Protein AF-T1BAY3-F1 (afdb_monomer_lite)

pLDDT: mean 95.41, std 2.81, range [84.25, 98.31]

Radius of gyration: 15.88 Å; chains: 1; bounding box: 34×28×41 Å

Structure (mmCIF, N/CA/C/O backbone):
data_AF-T1BAY3-F1
#
_entry.id   AF-T1BAY3-F1
#
loop_
_atom_site.group_PDB
_atom_site.id
_atom_site.type_symbol
_atom_site.label_atom_id
_atom_site.label_alt_id
_atom_site.label_comp_id
_atom_site.label_asym_id
_atom_site.label_entity_id
_atom_site.label_seq_id
_atom_site.pdbx_PDB_ins_code
_atom_site.Cartn_x
_atom_site.Cartn_y
_atom_site.Cartn_z
_atom_site.occupancy
_atom_site.B_iso_or_equiv
_atom_site.auth_seq_id
_atom_site.auth_comp_id
_atom_site.auth_asym_id
_atom_site.auth_atom_id
_atom_site.pdbx_PDB_model_num
ATOM 1 N N . MET A 1 1 ? 3.615 -4.205 5.638 1.00 88.75 1 MET A N 1
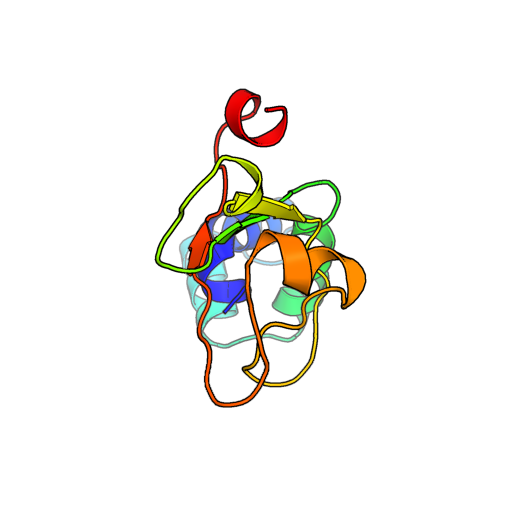ATOM 2 C CA . MET A 1 1 ? 3.823 -2.953 4.885 1.00 88.75 1 MET A CA 1
ATOM 3 C C . MET A 1 1 ? 2.542 -2.131 4.842 1.00 88.75 1 MET A C 1
ATOM 5 O O . MET A 1 1 ? 2.524 -1.051 5.412 1.00 88.75 1 MET A O 1
ATOM 9 N N . ALA A 1 2 ? 1.455 -2.660 4.276 1.00 91.44 2 ALA A N 1
ATOM 10 C CA . ALA A 1 2 ? 0.239 -1.882 4.055 1.00 91.44 2 ALA A CA 1
ATOM 11 C C . ALA A 1 2 ? -0.429 -1.341 5.342 1.00 91.44 2 ALA A C 1
ATOM 13 O O . ALA A 1 2 ? -0.778 -0.169 5.392 1.00 91.44 2 ALA A O 1
ATOM 14 N N . LEU A 1 3 ? -0.488 -2.125 6.428 1.00 92.81 3 LEU A N 1
ATOM 15 C CA . LEU A 1 3 ? -1.034 -1.645 7.710 1.00 92.81 3 LEU A CA 1
ATOM 16 C C . LEU A 1 3 ? -0.305 -0.409 8.273 1.00 92.81 3 LEU A C 1
ATOM 18 O O . LEU A 1 3 ? -0.936 0.422 8.915 1.00 92.81 3 LEU A O 1
ATOM 22 N N . GLU A 1 4 ? 1.004 -0.275 8.037 1.00 93.44 4 GLU A N 1
ATOM 23 C CA . GLU A 1 4 ? 1.751 0.910 8.480 1.00 93.44 4 GLU A CA 1
ATOM 24 C C . GLU A 1 4 ? 1.477 2.118 7.576 1.00 93.44 4 GLU A C 1
ATOM 26 O O . GLU A 1 4 ? 1.241 3.208 8.090 1.00 93.44 4 GLU A O 1
ATOM 31 N N . LEU A 1 5 ? 1.429 1.923 6.251 1.00 94.56 5 LEU A N 1
ATOM 32 C CA . LEU A 1 5 ? 1.108 2.992 5.293 1.00 94.56 5 LEU A CA 1
ATOM 33 C C . LEU A 1 5 ? -0.297 3.564 5.529 1.00 94.56 5 LEU A C 1
ATOM 35 O O . LEU A 1 5 ? -0.481 4.777 5.570 1.00 94.56 5 LEU A O 1
ATOM 39 N N . PHE A 1 6 ? -1.278 2.691 5.759 1.00 95.38 6 PHE A N 1
ATOM 40 C CA . PHE A 1 6 ? -2.683 3.066 5.924 1.00 95.38 6 PHE A CA 1
ATOM 41 C C . PHE A 1 6 ? -3.100 3.280 7.385 1.00 95.38 6 PHE A C 1
ATOM 43 O O . PHE A 1 6 ? -4.284 3.451 7.681 1.00 95.38 6 PHE A O 1
ATOM 50 N N . LYS A 1 7 ? -2.148 3.297 8.325 1.00 95.31 7 LYS A N 1
ATOM 51 C CA . LYS A 1 7 ? -2.420 3.337 9.769 1.00 95.31 7 LYS A CA 1
ATOM 52 C C . LYS A 1 7 ? -3.420 4.427 10.190 1.00 95.31 7 LYS A C 1
ATOM 54 O O . LYS A 1 7 ? -4.353 4.085 10.922 1.00 95.31 7 LYS A O 1
ATOM 59 N N . PRO A 1 8 ? -3.317 5.696 9.741 1.00 95.69 8 PRO A N 1
ATOM 60 C CA . PRO A 1 8 ? -4.287 6.729 10.115 1.00 95.69 8 PRO A CA 1
ATOM 61 C C . PRO A 1 8 ? -5.707 6.436 9.609 1.00 95.69 8 PRO A C 1
ATOM 63 O O . PRO A 1 8 ? -6.673 6.645 10.343 1.00 95.69 8 PRO A O 1
ATOM 66 N N . PHE A 1 9 ? -5.834 5.908 8.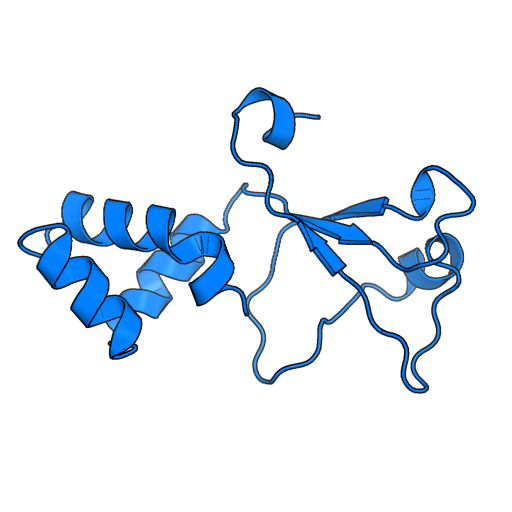389 1.00 95.44 9 PHE A N 1
ATOM 67 C CA . PHE A 1 9 ? -7.115 5.574 7.762 1.00 95.44 9 PHE A CA 1
ATOM 68 C C . PHE A 1 9 ? -7.806 4.415 8.482 1.00 95.44 9 PHE A C 1
ATOM 70 O O . PHE A 1 9 ? -8.982 4.511 8.833 1.00 95.44 9 PHE A O 1
ATOM 77 N N . VAL A 1 10 ? -7.049 3.361 8.796 1.00 96.31 10 VAL A N 1
ATOM 78 C CA . VAL A 1 10 ? -7.534 2.210 9.570 1.00 96.31 10 VAL A CA 1
ATOM 79 C C . VAL A 1 10 ? -7.959 2.639 10.972 1.00 96.31 10 VAL A C 1
ATOM 81 O O . VAL A 1 10 ? -9.027 2.260 11.442 1.00 96.31 10 VAL A O 1
ATOM 84 N N . MET A 1 11 ? -7.156 3.470 11.643 1.00 97.19 11 MET A N 1
ATOM 85 C CA . MET A 1 11 ? -7.492 3.986 12.971 1.00 97.19 11 MET A CA 1
ATOM 86 C C . MET A 1 11 ? -8.787 4.801 12.964 1.00 97.19 11 MET A C 1
ATOM 88 O O . MET A 1 11 ? -9.604 4.625 13.864 1.00 97.19 11 MET A O 1
ATOM 92 N N . LYS A 1 12 ? -8.979 5.663 11.959 1.00 96.12 12 LYS A N 1
ATOM 93 C CA . LYS A 1 12 ? -10.219 6.422 11.783 1.00 96.12 12 LYS A CA 1
ATOM 94 C C . LYS A 1 12 ? -11.411 5.485 11.576 1.00 96.12 12 LYS A C 1
ATOM 96 O O . LYS A 1 12 ? -12.369 5.561 12.337 1.00 96.12 12 LYS A O 1
ATOM 101 N N . ARG A 1 13 ? -11.313 4.535 10.640 1.00 95.88 13 ARG A N 1
ATOM 102 C CA . ARG A 1 13 ? -12.398 3.582 10.356 1.00 95.88 13 ARG A CA 1
ATOM 103 C C . ARG A 1 13 ? -12.757 2.683 11.536 1.00 95.88 13 ARG A C 1
ATOM 105 O O . ARG A 1 13 ? -13.929 2.384 11.714 1.00 95.88 13 ARG A O 1
ATOM 112 N N . LEU A 1 14 ? -11.791 2.295 12.369 1.00 96.81 14 LEU A N 1
ATOM 113 C CA . LEU A 1 14 ? -12.063 1.543 13.599 1.00 96.81 14 LEU A CA 1
ATOM 114 C C . LEU A 1 14 ? -12.908 2.339 14.603 1.00 96.81 14 LEU A C 1
ATOM 116 O O . LEU A 1 14 ? -13.712 1.741 15.313 1.00 96.81 14 LEU A O 1
ATOM 120 N N . VAL A 1 15 ? -12.711 3.658 14.692 1.00 97.25 15 VAL A N 1
ATOM 121 C CA . VAL A 1 15 ? -13.539 4.521 15.550 1.00 97.25 15 VAL A CA 1
ATOM 122 C C . VAL A 1 15 ? -14.906 4.756 14.911 1.00 97.25 15 VAL A C 1
ATOM 124 O O . VAL A 1 15 ? -15.911 4.592 15.591 1.00 97.25 15 VAL A O 1
ATOM 127 N N . ASP A 1 16 ? -14.949 5.066 13.612 1.00 96.19 16 ASP A N 1
ATOM 128 C CA . ASP A 1 16 ? -16.198 5.324 12.878 1.00 96.19 16 ASP A CA 1
ATOM 129 C C . ASP A 1 16 ? -17.135 4.100 12.877 1.00 96.19 16 ASP A C 1
ATOM 131 O O . ASP A 1 16 ? -18.351 4.250 12.904 1.00 96.19 16 ASP A O 1
ATOM 135 N N . ALA A 1 17 ? -16.574 2.886 12.871 1.00 95.38 17 ALA A N 1
ATOM 136 C CA . ALA A 1 17 ? -17.317 1.626 12.946 1.00 95.38 17 ALA A CA 1
ATOM 137 C C . ALA A 1 17 ? -17.606 1.155 14.387 1.00 95.38 17 ALA A C 1
ATOM 139 O O . ALA A 1 17 ? -17.999 0.007 14.580 1.00 95.38 17 ALA A O 1
ATOM 140 N N . GLU A 1 18 ? -17.335 1.983 15.402 1.00 96.12 18 GLU A N 1
ATOM 141 C CA . GLU A 1 18 ? -17.518 1.676 16.834 1.00 96.12 18 GLU A CA 1
ATOM 142 C C . GLU A 1 18 ? -16.739 0.439 17.344 1.00 96.12 18 GLU A C 1
ATOM 144 O O . GLU A 1 18 ? -16.929 -0.025 18.469 1.00 96.12 18 GLU A O 1
ATOM 149 N N . LEU A 1 19 ? -15.778 -0.066 16.562 1.00 95.62 19 LEU A N 1
ATOM 150 C CA . LEU A 1 19 ? -14.886 -1.169 16.942 1.00 95.62 19 LEU A CA 1
ATOM 151 C C . LEU A 1 19 ? -13.830 -0.727 17.969 1.00 95.62 19 LEU A C 1
ATOM 153 O O . LEU A 1 19 ? -13.273 -1.551 18.701 1.00 95.62 19 LEU A O 1
ATOM 157 N N . ALA A 1 20 ? -13.549 0.577 18.032 1.00 97.19 20 ALA A N 1
ATOM 158 C CA . ALA A 1 20 ? -12.669 1.204 19.003 1.00 97.19 20 ALA A CA 1
ATOM 159 C C . ALA A 1 20 ? -13.346 2.408 19.671 1.00 97.19 20 ALA A C 1
ATOM 161 O O . ALA A 1 20 ? -13.797 3.330 19.006 1.00 97.19 20 ALA A O 1
ATOM 162 N N . GLN A 1 21 ? -13.301 2.464 21.005 1.00 96.06 21 GLN A N 1
ATOM 163 C CA . GLN A 1 21 ? -13.912 3.550 21.791 1.00 96.06 21 GLN A CA 1
ATOM 164 C C . GLN A 1 21 ? -13.349 4.952 21.492 1.00 96.06 21 GLN A C 1
ATOM 166 O O . GLN A 1 21 ? -14.007 5.953 21.747 1.00 96.06 21 GLN A O 1
ATOM 171 N N . ASN A 1 22 ? -12.088 5.045 21.062 1.00 96.50 22 ASN A N 1
ATOM 172 C CA . ASN A 1 22 ? -11.415 6.301 20.731 1.00 96.50 22 ASN A CA 1
ATOM 173 C C . ASN A 1 22 ? -10.126 6.033 19.943 1.00 96.50 22 ASN A C 1
ATOM 175 O O . ASN A 1 22 ? -9.651 4.896 19.853 1.00 96.50 22 ASN A O 1
ATOM 179 N N . ILE A 1 23 ? -9.498 7.104 19.450 1.00 96.88 23 ILE A N 1
ATOM 180 C CA . ILE A 1 23 ? -8.293 7.023 18.615 1.00 96.88 23 ILE A CA 1
ATOM 181 C C . ILE A 1 23 ? -7.091 6.372 19.324 1.00 96.88 23 ILE A C 1
ATOM 183 O O . ILE A 1 23 ? -6.296 5.676 18.692 1.00 96.88 23 ILE A O 1
ATOM 187 N N . LYS A 1 24 ? -6.961 6.539 20.652 1.00 97.25 24 LYS A N 1
ATOM 188 C CA . LYS A 1 24 ? -5.888 5.905 21.441 1.00 97.25 24 LYS A CA 1
ATOM 189 C C . LYS A 1 24 ? -6.093 4.391 21.522 1.00 97.25 24 LYS A C 1
ATOM 191 O O . LYS A 1 24 ? -5.129 3.636 21.403 1.00 97.25 24 LYS A O 1
ATOM 196 N N . SER A 1 25 ? -7.339 3.952 21.699 1.00 97.12 25 SER A N 1
ATOM 197 C CA . SER A 1 25 ? -7.707 2.536 21.662 1.00 97.12 25 SER A CA 1
ATOM 198 C C . SER A 1 25 ? -7.481 1.947 20.268 1.00 97.12 25 SER A C 1
ATOM 200 O O . SER A 1 25 ? -6.818 0.918 20.152 1.00 97.12 25 SER A O 1
ATOM 202 N N . ALA A 1 26 ? -7.910 2.646 19.209 1.00 97.31 26 ALA A N 1
ATOM 203 C CA . ALA A 1 26 ? -7.704 2.227 17.821 1.00 97.31 26 ALA A CA 1
ATOM 204 C C . ALA A 1 26 ? -6.214 2.038 17.495 1.00 97.31 26 ALA A C 1
ATOM 206 O O . ALA A 1 26 ? -5.820 0.993 16.977 1.00 97.31 26 ALA A O 1
ATOM 207 N N . LYS A 1 27 ? -5.357 2.989 17.900 1.00 97.19 27 LYS A N 1
ATOM 208 C CA . LYS A 1 27 ? -3.896 2.866 17.771 1.00 97.19 27 LYS A CA 1
ATOM 209 C C . LYS A 1 27 ? -3.374 1.580 18.419 1.00 97.19 27 LYS A C 1
ATOM 211 O O . LYS A 1 27 ? -2.632 0.832 17.789 1.00 97.19 27 LYS A O 1
ATOM 216 N N . ARG A 1 28 ? -3.806 1.289 19.652 1.00 96.94 28 ARG A N 1
ATOM 217 C CA . ARG A 1 28 ? -3.415 0.071 20.380 1.00 96.94 28 ARG A CA 1
ATOM 218 C C . ARG A 1 28 ? -3.932 -1.203 19.700 1.00 96.94 28 ARG A C 1
ATOM 220 O O . ARG A 1 28 ? -3.241 -2.218 19.733 1.00 96.94 28 ARG A O 1
ATOM 227 N N . MET A 1 29 ? -5.129 -1.178 19.110 1.00 96.81 29 MET A N 1
ATOM 228 C CA . MET A 1 29 ? -5.675 -2.313 18.355 1.00 96.81 29 MET A CA 1
ATOM 229 C C . MET A 1 29 ? -4.841 -2.615 17.109 1.00 96.81 29 MET A C 1
ATOM 231 O O . MET A 1 29 ? -4.518 -3.780 16.879 1.00 96.81 29 MET A O 1
ATOM 235 N N . VAL A 1 30 ? -4.449 -1.575 16.365 1.00 96.50 30 VAL A N 1
ATOM 236 C CA . VAL A 1 30 ? -3.582 -1.682 15.182 1.00 96.50 30 VAL A CA 1
ATOM 237 C C . VAL A 1 30 ? -2.194 -2.204 15.559 1.00 96.50 30 VAL A C 1
ATOM 239 O O . VAL A 1 30 ? -1.720 -3.166 14.962 1.00 96.50 30 VAL A O 1
ATOM 242 N N . GLU A 1 31 ? -1.569 -1.650 16.601 1.00 95.12 31 GLU A N 1
ATOM 243 C CA . GLU A 1 31 ? -0.247 -2.092 17.081 1.00 95.12 31 GLU A CA 1
ATOM 244 C C . GLU A 1 31 ? -0.246 -3.551 17.554 1.00 95.12 31 GLU A C 1
ATOM 246 O O . GLU A 1 31 ? 0.719 -4.279 17.333 1.00 95.12 31 GLU A O 1
ATOM 251 N N . ARG A 1 32 ? -1.349 -4.003 18.164 1.00 96.00 32 ARG A N 1
ATOM 252 C CA . ARG A 1 32 ? -1.544 -5.402 18.576 1.00 96.00 32 ARG A CA 1
ATOM 253 C C . ARG A 1 32 ? -2.047 -6.311 17.455 1.00 96.00 32 ARG A C 1
ATOM 255 O O . ARG A 1 32 ? -2.254 -7.491 17.719 1.00 96.00 32 ARG A O 1
ATOM 262 N N . ARG A 1 33 ? -2.266 -5.780 16.245 1.00 93.44 33 ARG A N 1
ATOM 263 C CA . ARG A 1 33 ? -2.749 -6.516 15.063 1.00 93.44 33 ARG A CA 1
ATOM 264 C C . ARG A 1 33 ? -3.986 -7.369 15.357 1.00 93.44 33 ARG A C 1
ATOM 266 O O . ARG A 1 33 ? -4.031 -8.552 15.029 1.00 93.44 33 ARG A O 1
ATOM 273 N N . ARG A 1 34 ? -4.974 -6.782 16.042 1.00 95.12 34 ARG A N 1
ATOM 274 C CA . ARG A 1 34 ? -6.221 -7.495 16.354 1.00 95.12 34 ARG A CA 1
ATOM 275 C C . ARG A 1 34 ? -6.936 -7.943 15.068 1.00 95.12 34 ARG A C 1
ATOM 277 O O . ARG A 1 34 ? -6.867 -7.205 14.092 1.00 95.12 34 ARG A O 1
ATOM 284 N N . PRO A 1 35 ? -7.667 -9.074 15.068 1.00 93.94 35 PRO A N 1
ATOM 285 C CA . PRO A 1 35 ? -8.304 -9.606 13.860 1.00 93.94 35 PRO A CA 1
ATOM 286 C C . PRO A 1 35 ? -9.170 -8.593 13.099 1.00 93.94 35 PRO A C 1
ATOM 288 O O . PRO A 1 35 ? -9.040 -8.477 11.889 1.00 93.94 35 PRO A O 1
ATOM 291 N N . GLN A 1 36 ? -9.943 -7.770 13.818 1.00 92.25 36 GLN A N 1
ATOM 292 C CA . GLN A 1 36 ? -10.836 -6.759 13.230 1.00 92.25 36 GLN A CA 1
ATOM 293 C C . GLN A 1 36 ? -10.105 -5.700 12.387 1.00 92.25 36 GLN A C 1
ATOM 295 O O . GLN A 1 36 ? -10.716 -4.992 11.594 1.00 92.25 36 GLN A O 1
ATOM 300 N N . VAL A 1 37 ? -8.795 -5.538 12.593 1.00 95.00 37 VAL A N 1
ATOM 301 C CA . VAL A 1 37 ? -7.972 -4.587 11.841 1.00 95.00 37 VAL A CA 1
ATOM 302 C C . VAL A 1 37 ? -7.863 -5.007 10.377 1.00 95.00 37 VAL A C 1
ATOM 304 O O . VAL A 1 37 ? -7.793 -4.134 9.520 1.00 95.00 37 VAL A O 1
ATOM 307 N N . TRP A 1 38 ? -7.856 -6.311 10.088 1.00 92.88 38 TRP A N 1
ATOM 308 C CA . TRP A 1 38 ? -7.692 -6.832 8.730 1.00 92.88 38 TRP A CA 1
ATOM 309 C C . TRP A 1 38 ? -8.937 -6.591 7.878 1.00 92.88 38 TRP A C 1
ATOM 311 O O . TRP A 1 38 ? -8.803 -6.070 6.775 1.00 92.88 38 TRP A O 1
ATOM 321 N N . ASP A 1 39 ? -10.127 -6.829 8.436 1.00 91.25 39 ASP A N 1
ATOM 322 C CA . ASP A 1 39 ? -11.404 -6.551 7.761 1.00 91.25 39 ASP A CA 1
ATOM 323 C C . ASP A 1 39 ? -11.539 -5.056 7.423 1.00 91.25 39 ASP A C 1
ATOM 325 O O . ASP A 1 39 ? -11.951 -4.666 6.329 1.00 91.25 39 ASP A O 1
ATOM 329 N N . VAL A 1 40 ? -11.135 -4.188 8.359 1.00 93.62 40 VAL A N 1
ATOM 330 C CA . VAL A 1 40 ? -11.131 -2.734 8.142 1.00 93.62 40 VAL A CA 1
ATOM 331 C C . VAL A 1 40 ? -10.081 -2.324 7.111 1.00 93.62 40 VAL A C 1
ATOM 333 O O . VAL A 1 40 ? -10.344 -1.444 6.296 1.00 93.62 40 VAL A O 1
ATOM 336 N N . LEU A 1 41 ? -8.895 -2.935 7.142 1.00 92.44 41 LEU A N 1
ATOM 337 C CA . LEU A 1 41 ? -7.812 -2.640 6.207 1.00 92.44 41 LEU A CA 1
ATOM 338 C C . LEU A 1 41 ? -8.215 -2.967 4.764 1.00 92.44 41 LEU A C 1
ATOM 340 O O . LEU A 1 41 ? -7.978 -2.148 3.882 1.00 92.44 41 LEU A O 1
ATOM 344 N N . GLU A 1 42 ? -8.863 -4.109 4.531 1.00 89.12 42 GLU A N 1
ATOM 345 C CA . GLU A 1 42 ? -9.349 -4.497 3.202 1.00 89.12 42 GLU A CA 1
ATOM 346 C C . GLU A 1 42 ? -10.393 -3.506 2.665 1.00 89.12 42 GLU A C 1
ATOM 348 O O . GLU A 1 42 ? -10.345 -3.107 1.501 1.00 89.12 42 GLU A O 1
ATOM 353 N N . GLY A 1 43 ? -11.291 -3.023 3.529 1.00 87.94 43 GLY A N 1
ATOM 354 C CA . GLY A 1 43 ? -12.257 -1.986 3.164 1.00 87.94 43 GLY A CA 1
ATOM 355 C C . GLY A 1 43 ? -11.626 -0.630 2.821 1.00 87.94 43 GLY A C 1
ATOM 356 O O . GLY A 1 43 ? -12.216 0.128 2.058 1.00 87.94 43 GLY A O 1
ATOM 357 N N . VAL A 1 44 ? -10.446 -0.318 3.367 1.00 89.81 44 VAL A N 1
ATOM 358 C CA . VAL A 1 44 ? -9.719 0.938 3.103 1.00 89.81 44 VAL A CA 1
ATOM 359 C C . VAL A 1 44 ? -8.988 0.917 1.755 1.00 89.81 44 VAL A C 1
ATOM 361 O O . VAL A 1 44 ? -8.740 1.979 1.201 1.00 89.81 44 VAL A O 1
ATOM 364 N N . PHE A 1 45 ? -8.645 -0.256 1.217 1.00 86.81 45 PHE A N 1
ATOM 365 C CA . PHE A 1 45 ? -7.892 -0.356 -0.043 1.00 86.81 45 PHE A CA 1
ATOM 366 C C . PHE A 1 45 ? -8.733 -0.135 -1.292 1.00 86.81 45 PHE A C 1
ATOM 368 O O . PHE A 1 45 ? -8.186 0.252 -2.323 1.00 86.81 45 PHE A O 1
ATOM 375 N N . ARG A 1 46 ? -10.045 -0.374 -1.202 1.00 85.81 46 ARG A N 1
ATOM 376 C CA . ARG A 1 46 ? -10.952 -0.198 -2.336 1.00 85.81 46 ARG A CA 1
ATOM 377 C C . ARG A 1 46 ? -10.899 1.245 -2.815 1.00 85.81 46 ARG A C 1
ATOM 379 O O . ARG A 1 46 ? -11.113 2.156 -2.019 1.00 85.81 46 ARG A O 1
ATOM 386 N N . GLU A 1 47 ? -10.633 1.413 -4.107 1.00 84.25 47 GLU A N 1
ATOM 387 C CA . GLU A 1 47 ? -10.558 2.723 -4.771 1.00 84.25 47 GLU A CA 1
ATOM 388 C C . GLU A 1 47 ? -9.461 3.656 -4.214 1.00 84.25 47 GLU A C 1
ATOM 390 O O . GLU A 1 47 ? -9.482 4.855 -4.481 1.00 84.25 47 GLU A O 1
ATOM 395 N N . HIS A 1 48 ? -8.471 3.127 -3.476 1.00 93.75 48 HIS A N 1
ATOM 396 C CA . HIS A 1 48 ? -7.332 3.902 -2.968 1.00 93.75 48 HIS A CA 1
ATOM 397 C C . HIS A 1 48 ? -6.029 3.438 -3.640 1.00 93.75 48 HIS A C 1
ATOM 399 O O . HIS A 1 48 ? -5.344 2.549 -3.120 1.00 93.75 48 HIS A O 1
ATOM 405 N N . PRO A 1 49 ? -5.660 4.016 -4.800 1.00 96.12 49 PRO A N 1
ATOM 406 C CA . PRO A 1 49 ? -4.470 3.599 -5.528 1.00 96.12 49 PRO A CA 1
ATOM 407 C C . PRO A 1 49 ? -3.187 3.905 -4.746 1.00 96.12 49 PRO A C 1
ATOM 409 O O . PRO A 1 49 ? -3.119 4.835 -3.940 1.00 96.12 49 PRO A O 1
ATOM 412 N N . VAL A 1 50 ? -2.138 3.135 -5.026 1.00 97.25 50 VAL A N 1
ATOM 413 C CA . VAL A 1 50 ? -0.768 3.377 -4.557 1.00 97.25 50 VAL A CA 1
ATOM 414 C C . VAL A 1 50 ? 0.167 3.529 -5.749 1.00 97.25 50 VAL A C 1
ATOM 416 O O . VAL A 1 50 ? -0.007 2.860 -6.766 1.00 97.25 50 VAL A O 1
ATOM 419 N N . PHE A 1 51 ? 1.192 4.371 -5.625 1.00 97.94 51 PHE A N 1
ATOM 420 C CA . PHE A 1 51 ? 2.220 4.493 -6.657 1.00 97.94 51 PHE A CA 1
ATOM 421 C C . PHE A 1 51 ? 3.379 3.553 -6.372 1.00 97.94 51 PHE A C 1
ATOM 423 O O . PHE A 1 51 ? 3.951 3.574 -5.281 1.00 97.94 51 PHE A O 1
ATOM 430 N N . LEU A 1 52 ? 3.752 2.769 -7.376 1.00 98.25 52 LEU A N 1
ATOM 431 C CA . LEU A 1 52 ? 4.914 1.897 -7.354 1.00 98.25 52 LEU A CA 1
ATOM 432 C C . LEU A 1 52 ? 6.019 2.516 -8.214 1.00 98.25 52 LEU A C 1
ATOM 434 O O . LEU A 1 52 ? 5.762 2.938 -9.342 1.00 98.25 52 LEU A O 1
ATOM 438 N N . ASN A 1 53 ? 7.238 2.568 -7.684 1.00 98.31 53 ASN A N 1
ATOM 439 C CA . ASN A 1 53 ? 8.400 3.153 -8.352 1.00 98.31 53 ASN A CA 1
ATOM 440 C C . ASN A 1 53 ? 9.621 2.239 -8.221 1.00 98.31 53 ASN A C 1
ATOM 442 O O . ASN A 1 53 ? 9.902 1.735 -7.132 1.00 98.31 53 ASN A O 1
ATOM 446 N N . ARG A 1 54 ? 10.391 2.092 -9.301 1.00 97.88 54 ARG A N 1
ATOM 447 C CA . ARG A 1 54 ? 11.709 1.447 -9.291 1.00 97.88 54 ARG A CA 1
ATOM 448 C C . ARG A 1 54 ? 12.785 2.456 -9.680 1.00 97.88 54 ARG A C 1
ATOM 450 O O . ARG A 1 54 ? 12.662 3.140 -10.693 1.00 97.88 54 ARG A O 1
ATOM 457 N N . ALA A 1 55 ? 13.856 2.526 -8.893 1.00 95.44 55 ALA A N 1
ATOM 458 C CA . ALA A 1 55 ? 15.010 3.359 -9.214 1.00 95.44 55 ALA A CA 1
ATOM 459 C C . ALA A 1 55 ? 15.984 2.617 -10.156 1.00 95.44 55 ALA A C 1
ATOM 461 O O . ALA A 1 55 ? 16.189 1.420 -9.968 1.00 95.44 55 ALA A O 1
ATOM 462 N N . PRO A 1 56 ? 16.640 3.309 -11.108 1.00 96.62 56 PRO A N 1
ATOM 463 C CA . PRO A 1 56 ? 16.452 4.714 -11.476 1.00 96.62 56 PRO A CA 1
ATOM 464 C C . PRO A 1 56 ? 15.216 4.935 -12.370 1.00 96.62 56 PRO A C 1
ATOM 466 O O . PRO A 1 56 ? 14.933 4.150 -13.272 1.00 96.62 56 PRO A O 1
ATOM 469 N N . THR A 1 57 ? 14.513 6.054 -12.176 1.00 97.06 57 THR A N 1
ATOM 470 C CA . THR A 1 57 ? 13.347 6.420 -12.996 1.00 97.06 57 THR A CA 1
ATOM 471 C C . THR A 1 57 ? 13.799 7.130 -14.278 1.00 97.06 57 THR A C 1
ATOM 473 O O . THR A 1 57 ? 14.134 8.312 -14.255 1.00 97.06 57 THR A O 1
ATOM 476 N N . LEU A 1 58 ? 13.818 6.415 -15.407 1.00 96.56 58 LEU A N 1
ATOM 477 C CA . LEU A 1 58 ? 14.299 6.946 -16.697 1.00 96.56 58 LEU A CA 1
ATOM 478 C C . LEU A 1 58 ? 13.228 7.697 -17.501 1.00 96.56 58 LEU A C 1
ATOM 480 O O . LEU A 1 58 ? 13.541 8.539 -18.339 1.00 96.56 58 LEU A O 1
ATOM 484 N N . HIS A 1 59 ? 11.959 7.374 -17.273 1.00 97.56 59 HIS A N 1
ATOM 485 C CA . HIS A 1 59 ? 10.820 7.948 -17.981 1.00 97.56 59 HIS A CA 1
ATOM 486 C C . HIS A 1 59 ? 9.550 7.830 -17.138 1.00 97.56 59 HIS A C 1
ATOM 488 O O . HIS A 1 59 ? 9.507 7.066 -16.173 1.00 97.56 59 HIS A O 1
ATOM 494 N N . ARG A 1 60 ? 8.473 8.510 -17.552 1.00 97.00 60 ARG A N 1
ATOM 495 C CA . ARG A 1 60 ? 7.206 8.572 -16.798 1.00 97.00 60 ARG A CA 1
ATOM 496 C C . ARG A 1 60 ? 6.627 7.210 -16.400 1.00 97.00 60 ARG A C 1
ATOM 498 O O . ARG A 1 60 ? 6.099 7.087 -15.311 1.00 97.00 60 ARG A O 1
ATOM 505 N N . LEU A 1 61 ? 6.782 6.176 -17.235 1.00 97.62 61 LEU A N 1
ATOM 506 C CA . LEU A 1 61 ? 6.262 4.831 -16.938 1.00 97.62 61 LEU A CA 1
ATOM 507 C C . LEU A 1 61 ? 7.046 4.083 -15.841 1.00 97.62 61 LEU A C 1
ATOM 509 O O . LEU A 1 61 ? 6.669 2.967 -15.500 1.00 97.62 61 LEU A O 1
ATOM 513 N N . GLY A 1 62 ? 8.123 4.671 -15.307 1.00 96.88 62 GLY A N 1
ATOM 514 C CA . GLY A 1 62 ? 8.854 4.138 -14.156 1.00 96.88 62 GLY A CA 1
ATOM 515 C C . GLY A 1 62 ? 8.165 4.417 -12.815 1.00 96.88 62 GLY A C 1
ATOM 516 O O . GLY A 1 62 ? 8.639 3.937 -11.791 1.00 96.88 62 GLY A O 1
ATOM 517 N N . ILE A 1 63 ? 7.053 5.164 -12.826 1.00 98.19 63 ILE A N 1
ATOM 518 C CA . ILE A 1 63 ? 6.114 5.309 -11.713 1.00 98.19 63 ILE A CA 1
ATOM 519 C C . ILE A 1 63 ? 4.719 5.016 -12.263 1.00 98.19 63 ILE A C 1
ATOM 521 O O . ILE A 1 63 ? 4.308 5.624 -13.250 1.00 98.19 63 ILE A O 1
ATOM 525 N N . GLN A 1 64 ? 3.996 4.077 -11.658 1.00 98.25 64 GLN A N 1
ATOM 526 C CA . GLN A 1 64 ? 2.623 3.755 -12.064 1.00 98.25 64 GLN A CA 1
ATOM 527 C C . GLN A 1 64 ? 1.736 3.534 -10.842 1.00 98.25 64 GLN A C 1
ATOM 529 O O . GLN A 1 64 ? 2.211 3.092 -9.793 1.00 98.25 64 GLN A O 1
ATOM 534 N N . ALA A 1 65 ? 0.453 3.852 -10.994 1.00 97.81 65 ALA A N 1
ATOM 535 C CA . ALA A 1 65 ? -0.570 3.628 -9.985 1.00 97.81 65 ALA A CA 1
ATOM 536 C C . ALA A 1 65 ? -1.151 2.215 -10.097 1.00 97.81 65 ALA A C 1
ATOM 538 O O . ALA A 1 65 ? -1.408 1.734 -11.201 1.00 97.81 65 ALA A O 1
ATOM 539 N N . PHE A 1 66 ? -1.390 1.573 -8.957 1.00 96.81 66 PHE A N 1
ATOM 540 C CA . PHE A 1 66 ? -2.050 0.273 -8.868 1.00 96.81 66 PHE A CA 1
ATOM 541 C C . PHE A 1 66 ? -3.044 0.264 -7.713 1.00 96.81 66 PHE A C 1
ATOM 543 O O . PHE A 1 66 ? -2.808 0.891 -6.680 1.00 96.81 66 PHE A O 1
ATOM 550 N N . GLU A 1 67 ? -4.124 -0.500 -7.856 1.00 94.38 67 GLU A N 1
ATOM 551 C CA . GLU A 1 67 ? -4.978 -0.846 -6.722 1.00 94.38 67 GLU A CA 1
ATOM 552 C C . GLU A 1 67 ? -4.279 -1.934 -5.882 1.00 94.38 67 GLU A C 1
ATOM 554 O O . GLU A 1 67 ? -3.891 -2.976 -6.425 1.00 94.38 67 GLU A O 1
ATOM 559 N N . PRO A 1 68 ? -4.042 -1.708 -4.577 1.00 94.75 68 PRO A N 1
ATOM 560 C CA . PRO A 1 68 ? -3.309 -2.657 -3.752 1.00 94.75 68 PRO A CA 1
ATOM 561 C C . PRO A 1 68 ? -4.159 -3.888 -3.414 1.00 94.75 68 PRO A C 1
ATOM 563 O O . PRO A 1 68 ? -5.255 -3.779 -2.870 1.00 94.75 68 PRO A O 1
ATOM 566 N N . VAL A 1 69 ? -3.598 -5.078 -3.637 1.00 92.56 69 VAL A N 1
ATOM 567 C CA . VAL A 1 69 ? -4.183 -6.356 -3.201 1.00 92.56 69 VAL A CA 1
ATOM 568 C C . VAL A 1 69 ? -3.427 -6.864 -1.975 1.00 92.56 69 VAL A C 1
ATOM 570 O O . VAL A 1 69 ? -2.194 -6.905 -1.967 1.00 92.56 69 VAL A O 1
ATOM 573 N N . LEU A 1 70 ? -4.154 -7.249 -0.920 1.00 91.56 70 LEU A N 1
ATOM 574 C CA . LEU A 1 70 ? -3.549 -7.893 0.245 1.00 91.56 70 LEU A CA 1
ATOM 575 C C . LEU A 1 70 ? -2.990 -9.258 -0.154 1.00 91.56 70 LEU A C 1
ATOM 577 O O . LEU A 1 70 ? -3.713 -10.126 -0.635 1.00 91.56 70 LEU A O 1
ATOM 581 N N . VAL A 1 71 ? -1.696 -9.444 0.082 1.00 92.50 71 VAL A N 1
ATOM 582 C CA . VAL A 1 71 ? -0.995 -10.708 -0.141 1.00 92.50 71 VAL A CA 1
ATOM 583 C C . VAL A 1 71 ? -0.234 -11.104 1.113 1.00 92.50 71 VAL A C 1
ATOM 585 O O . VAL A 1 71 ? 0.208 -10.253 1.892 1.00 92.50 71 VAL A O 1
ATOM 588 N N . GLU A 1 72 ? -0.064 -12.408 1.292 1.00 90.75 72 GLU A N 1
ATOM 589 C CA . GLU A 1 72 ? 0.782 -12.951 2.346 1.00 90.75 72 GLU A CA 1
ATOM 590 C C . GLU A 1 72 ? 2.271 -12.724 2.047 1.00 90.75 72 GLU A C 1
ATOM 592 O O . GLU A 1 72 ? 2.709 -12.639 0.897 1.00 90.75 72 GLU A O 1
ATOM 597 N N . GLY A 1 73 ? 3.077 -12.660 3.107 1.00 94.44 73 GLY A N 1
ATOM 598 C CA . GLY A 1 73 ? 4.525 -12.482 3.010 1.00 94.44 73 GLY A CA 1
ATOM 599 C C . GLY A 1 73 ? 4.993 -11.024 3.067 1.00 94.44 73 GLY A C 1
ATOM 600 O O . GLY A 1 73 ? 4.349 -10.149 3.648 1.00 94.44 73 GLY A O 1
ATOM 601 N N . LYS A 1 74 ? 6.210 -10.780 2.564 1.00 94.31 74 LYS A N 1
ATOM 602 C CA . LYS A 1 74 ? 6.909 -9.482 2.682 1.00 94.31 74 LYS A CA 1
ATOM 603 C C . LYS A 1 74 ? 7.340 -8.877 1.342 1.00 94.31 74 LYS A C 1
ATOM 605 O O . LYS A 1 74 ? 7.889 -7.780 1.349 1.00 94.31 74 LYS A O 1
ATOM 610 N N . ALA A 1 75 ? 7.121 -9.581 0.234 1.00 96.44 75 ALA A N 1
ATOM 611 C CA . ALA A 1 75 ? 7.489 -9.128 -1.102 1.00 96.44 75 ALA A CA 1
ATOM 612 C C . ALA A 1 75 ? 6.313 -8.412 -1.776 1.00 96.44 75 ALA A C 1
ATOM 614 O O . ALA A 1 75 ? 5.158 -8.783 -1.573 1.00 96.44 75 ALA A O 1
ATOM 615 N N . ILE A 1 76 ? 6.619 -7.399 -2.585 1.00 97.06 76 ILE A N 1
ATOM 616 C CA . ILE A 1 76 ? 5.639 -6.769 -3.471 1.00 97.06 76 ILE A CA 1
ATOM 617 C C . ILE A 1 76 ? 5.450 -7.690 -4.674 1.00 97.06 76 ILE A C 1
ATOM 619 O O . ILE A 1 76 ? 6.426 -8.133 -5.274 1.00 97.06 76 ILE A O 1
ATOM 623 N N . GLN A 1 77 ? 4.198 -7.973 -5.021 1.00 97.12 77 GLN A N 1
ATOM 624 C CA . GLN A 1 77 ? 3.861 -8.641 -6.273 1.00 97.12 77 GLN A CA 1
ATOM 625 C C . GLN A 1 77 ? 3.540 -7.573 -7.317 1.00 97.12 77 GLN A C 1
ATOM 627 O O . GLN A 1 77 ? 2.756 -6.663 -7.054 1.00 97.12 77 GLN A O 1
ATOM 632 N N . VAL A 1 78 ? 4.158 -7.677 -8.490 1.00 97.06 78 VAL A N 1
ATOM 633 C CA . VAL A 1 78 ? 3.968 -6.744 -9.603 1.00 97.06 78 VAL A CA 1
ATOM 634 C C . VAL A 1 78 ? 3.507 -7.517 -10.834 1.00 97.06 78 VAL A C 1
ATOM 636 O O . VAL A 1 78 ? 3.892 -8.668 -11.042 1.00 97.06 78 VAL A O 1
ATOM 639 N N . HIS A 1 79 ? 2.657 -6.899 -11.650 1.00 97.94 79 HIS A N 1
ATOM 640 C CA . HIS A 1 79 ? 2.137 -7.549 -12.845 1.00 97.94 79 HIS A CA 1
ATOM 641 C C . HIS A 1 79 ? 3.263 -7.779 -13.883 1.00 97.94 79 HIS A C 1
ATOM 643 O O . HIS A 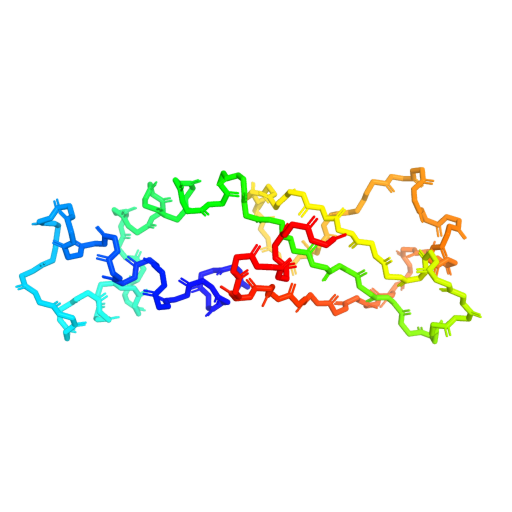1 79 ? 3.997 -6.841 -14.199 1.00 97.94 79 HIS A O 1
ATOM 649 N N . PRO A 1 80 ? 3.396 -8.971 -14.497 1.00 97.62 80 PRO A N 1
ATOM 650 C CA . PRO A 1 80 ? 4.502 -9.252 -15.421 1.00 97.62 80 PRO A CA 1
ATOM 651 C C . PRO A 1 80 ? 4.592 -8.281 -16.609 1.00 97.62 80 PRO A C 1
ATOM 653 O O . PRO A 1 80 ? 5.681 -7.875 -17.001 1.00 97.62 80 PRO A O 1
ATOM 656 N N . LEU A 1 81 ? 3.449 -7.835 -17.147 1.00 98.12 81 LEU A N 1
ATOM 657 C CA . LEU A 1 81 ? 3.420 -6.930 -18.309 1.00 98.12 81 LEU 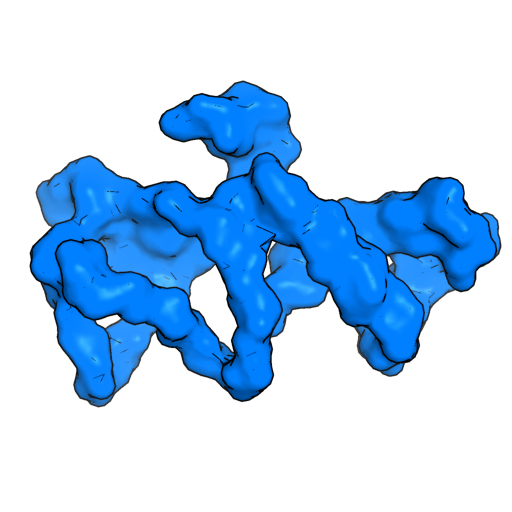A CA 1
ATOM 658 C C . LEU A 1 81 ? 3.943 -5.512 -18.036 1.00 98.12 81 LEU A C 1
ATOM 660 O O . LEU A 1 81 ? 4.253 -4.802 -18.988 1.00 98.12 81 LEU A O 1
ATOM 664 N N . VAL A 1 82 ? 4.062 -5.085 -16.774 1.00 97.81 82 VAL A N 1
ATOM 665 C CA . VAL A 1 82 ? 4.623 -3.759 -16.457 1.00 97.81 82 VAL A CA 1
ATOM 666 C C . VAL A 1 82 ? 6.129 -3.807 -16.183 1.00 97.81 82 VAL A C 1
ATOM 668 O O . VAL A 1 82 ? 6.757 -2.756 -16.080 1.00 97.81 82 VAL A O 1
ATOM 671 N N . CYS A 1 83 ? 6.743 -4.997 -16.133 1.00 97.69 83 CYS A N 1
ATOM 672 C CA . CYS A 1 83 ? 8.172 -5.153 -15.834 1.00 97.69 83 CYS A CA 1
ATOM 673 C C . CYS A 1 83 ? 9.056 -4.431 -16.856 1.00 97.69 83 CYS A C 1
ATOM 675 O O . CYS A 1 83 ? 10.003 -3.751 -16.471 1.00 97.69 83 CYS A O 1
ATOM 677 N N . THR A 1 84 ? 8.702 -4.479 -18.147 1.00 97.69 84 THR A N 1
ATOM 678 C CA . THR A 1 84 ? 9.425 -3.754 -19.206 1.00 97.69 84 THR A CA 1
ATOM 679 C C . THR A 1 84 ? 9.425 -2.245 -18.972 1.00 97.69 84 THR A C 1
ATOM 681 O O . THR A 1 84 ? 10.444 -1.597 -19.179 1.00 97.69 84 THR A O 1
ATOM 684 N N . ALA A 1 85 ? 8.312 -1.680 -18.496 1.00 97.50 85 ALA A N 1
ATOM 685 C CA . ALA A 1 85 ? 8.222 -0.254 -18.204 1.00 97.50 85 ALA A CA 1
ATOM 686 C C . ALA A 1 85 ? 9.065 0.144 -16.981 1.00 97.50 85 ALA A C 1
ATOM 688 O O . ALA A 1 85 ? 9.694 1.195 -16.976 1.00 97.50 85 ALA A O 1
ATOM 689 N N . PHE A 1 86 ? 9.135 -0.700 -15.954 1.00 98.12 86 PHE A N 1
ATOM 690 C CA . PHE A 1 86 ? 10.025 -0.461 -14.812 1.00 98.12 86 PHE A CA 1
ATOM 691 C C . PHE A 1 86 ? 11.488 -0.840 -15.085 1.00 98.12 86 PHE A C 1
ATOM 693 O O . PHE A 1 86 ? 12.360 -0.550 -14.262 1.00 98.12 86 PHE A O 1
ATOM 700 N N . ASN A 1 87 ? 11.758 -1.495 -16.220 1.00 96.88 87 ASN A N 1
ATOM 701 C CA . ASN A 1 87 ? 13.013 -2.183 -16.508 1.00 96.88 87 ASN A CA 1
ATOM 702 C C . ASN A 1 87 ? 13.422 -3.140 -15.366 1.00 96.88 87 ASN A C 1
ATOM 704 O O . ASN A 1 87 ? 14.591 -3.176 -14.988 1.00 96.88 87 ASN A O 1
ATOM 708 N N . ALA A 1 88 ? 12.436 -3.809 -14.759 1.00 97.25 88 ALA A N 1
ATOM 709 C CA . ALA A 1 88 ? 12.594 -4.637 -13.566 1.00 97.25 88 ALA A CA 1
ATOM 710 C C . ALA A 1 88 ? 12.779 -6.114 -13.922 1.00 97.25 88 ALA A C 1
ATOM 712 O O . ALA A 1 88 ? 12.080 -6.636 -14.798 1.00 97.25 88 ALA A O 1
ATOM 713 N N . ASP A 1 89 ? 13.658 -6.781 -13.187 1.00 95.56 89 ASP A N 1
ATOM 714 C CA . ASP A 1 89 ? 13.755 -8.235 -13.109 1.00 95.56 89 ASP A CA 1
ATOM 715 C C . ASP A 1 89 ? 13.478 -8.701 -11.665 1.00 95.56 89 ASP A C 1
ATOM 717 O O . ASP A 1 89 ? 12.941 -7.959 -10.840 1.00 95.56 89 ASP A O 1
ATOM 721 N N . PHE A 1 90 ? 13.714 -9.983 -11.380 1.00 97.44 90 PHE A N 1
ATOM 722 C CA . PHE A 1 90 ? 13.333 -10.614 -10.110 1.00 97.44 90 PHE A CA 1
ATOM 723 C C . PHE A 1 90 ? 14.510 -11.321 -9.432 1.00 97.44 90 PHE A C 1
ATOM 725 O O . PHE A 1 90 ? 14.334 -12.364 -8.803 1.00 97.44 90 PHE A O 1
ATOM 732 N N . ASP A 1 91 ? 15.714 -10.771 -9.567 1.00 97.38 91 ASP A N 1
ATOM 733 C CA . ASP A 1 91 ? 16.939 -11.324 -8.978 1.00 97.38 91 ASP A CA 1
ATOM 734 C C . ASP A 1 91 ? 17.365 -10.630 -7.663 1.00 97.38 91 ASP A C 1
ATOM 736 O O . ASP A 1 91 ? 18.341 -11.034 -7.029 1.00 97.38 91 ASP A O 1
ATOM 740 N N . GLY A 1 92 ? 16.597 -9.633 -7.208 1.00 96.88 92 GLY A N 1
ATOM 741 C CA . GLY A 1 92 ? 16.887 -8.860 -5.994 1.00 96.88 92 GLY A CA 1
ATOM 742 C C . GLY A 1 92 ? 16.368 -7.421 -6.004 1.00 96.88 92 GLY A C 1
ATOM 743 O O . GLY A 1 92 ? 16.503 -6.723 -4.995 1.00 96.88 92 GLY A O 1
ATOM 744 N N . ASP A 1 93 ? 15.770 -6.990 -7.114 1.00 97.56 93 ASP A N 1
ATOM 745 C CA . ASP A 1 93 ? 15.190 -5.664 -7.290 1.00 97.56 93 ASP A CA 1
ATOM 746 C C . ASP A 1 93 ? 14.217 -5.247 -6.172 1.00 97.56 93 ASP A C 1
ATOM 748 O O . ASP A 1 93 ? 13.422 -6.028 -5.640 1.00 97.56 93 ASP A O 1
ATOM 752 N N . GLN A 1 94 ? 14.263 -3.956 -5.838 1.00 97.88 94 GLN A N 1
ATOM 753 C CA . GLN A 1 94 ? 13.402 -3.326 -4.840 1.00 97.88 94 GLN A CA 1
ATOM 754 C C . GLN A 1 94 ? 12.589 -2.195 -5.466 1.00 97.88 94 GLN A C 1
ATOM 756 O O . GLN A 1 94 ? 13.058 -1.475 -6.348 1.00 97.88 94 GLN A O 1
ATOM 761 N N . MET A 1 95 ? 11.370 -2.006 -4.963 1.00 98.19 95 MET A N 1
ATOM 762 C CA . MET A 1 95 ? 10.475 -0.937 -5.398 1.00 98.19 95 MET A CA 1
ATOM 763 C C . MET A 1 95 ? 9.955 -0.154 -4.193 1.00 98.19 95 MET A C 1
ATOM 765 O O . MET A 1 95 ? 9.685 -0.721 -3.133 1.00 98.19 95 MET A O 1
ATOM 769 N N . ALA A 1 96 ? 9.807 1.156 -4.363 1.00 97.75 96 ALA A N 1
ATOM 770 C CA . ALA A 1 96 ? 9.186 2.037 -3.386 1.00 97.75 96 ALA A CA 1
ATOM 771 C C . ALA A 1 96 ? 7.674 2.116 -3.627 1.00 97.75 9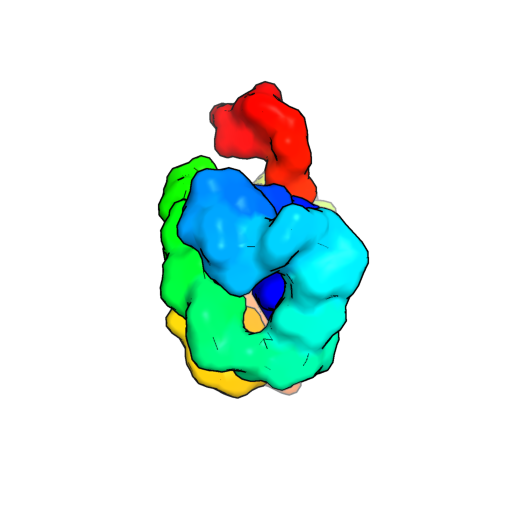6 ALA A C 1
ATOM 773 O O . ALA A 1 96 ? 7.221 2.115 -4.772 1.00 97.75 96 ALA A O 1
ATOM 774 N N . VAL A 1 97 ? 6.909 2.217 -2.538 1.00 97.81 97 VAL A N 1
ATOM 775 C CA . VAL A 1 97 ? 5.455 2.410 -2.568 1.00 97.81 97 VAL A CA 1
ATOM 776 C C . VAL A 1 97 ? 5.121 3.753 -1.934 1.00 97.81 97 VAL A C 1
ATOM 778 O O . VAL A 1 97 ? 5.535 4.024 -0.805 1.00 97.81 97 VAL A O 1
ATOM 781 N N . HIS A 1 98 ? 4.349 4.573 -2.639 1.00 97.25 98 HIS A N 1
ATOM 782 C CA . HIS A 1 98 ? 3.866 5.864 -2.161 1.00 97.25 98 HIS A CA 1
ATOM 783 C C . HIS A 1 98 ? 2.338 5.852 -2.066 1.00 97.25 98 HIS A C 1
ATOM 785 O O . HIS A 1 98 ? 1.660 5.341 -2.955 1.00 97.25 98 HIS A O 1
ATOM 791 N N . LEU A 1 99 ? 1.802 6.418 -0.981 1.00 96.94 99 LEU A N 1
ATOM 792 C CA . LEU A 1 99 ? 0.364 6.523 -0.742 1.00 96.94 99 LEU A CA 1
ATOM 793 C C . LEU A 1 99 ? -0.105 7.966 -1.004 1.00 96.94 99 LEU A C 1
ATOM 795 O O . LEU A 1 99 ? 0.235 8.843 -0.202 1.00 96.94 99 LEU A O 1
ATOM 799 N N . PRO A 1 100 ? -0.865 8.241 -2.080 1.00 96.75 100 PRO A N 1
ATOM 800 C CA . PRO A 1 100 ? -1.503 9.540 -2.272 1.00 96.75 100 PRO A CA 1
ATOM 801 C C . PRO A 1 100 ? -2.541 9.797 -1.170 1.00 96.75 100 PRO A C 1
ATOM 803 O O . PRO A 1 100 ? -3.303 8.906 -0.791 1.00 96.75 100 PRO A O 1
ATOM 806 N N . LEU A 1 101 ? -2.555 11.017 -0.620 1.00 95.12 101 LEU A N 1
ATOM 807 C CA . LEU A 1 101 ? -3.394 11.364 0.535 1.00 95.12 101 LEU A CA 1
ATOM 808 C C . LEU A 1 101 ? -4.598 12.236 0.173 1.00 95.12 101 LEU A C 1
ATOM 810 O O . LEU A 1 101 ? -5.684 11.987 0.692 1.00 95.12 101 LEU A O 1
ATOM 814 N N . SER A 1 102 ? -4.422 13.256 -0.672 1.00 95.81 102 SER A N 1
ATOM 815 C CA . SER A 1 102 ? -5.526 14.140 -1.058 1.00 95.81 102 SER A CA 1
ATOM 816 C C . SER A 1 102 ? -6.422 13.495 -2.115 1.00 95.81 102 SER A C 1
ATOM 818 O O . SER A 1 102 ? -6.031 12.528 -2.767 1.00 95.81 102 SER A O 1
ATOM 820 N N . THR A 1 103 ? -7.628 14.035 -2.275 1.00 93.88 103 THR A N 1
ATOM 821 C CA . THR A 1 103 ? -8.583 13.610 -3.306 1.0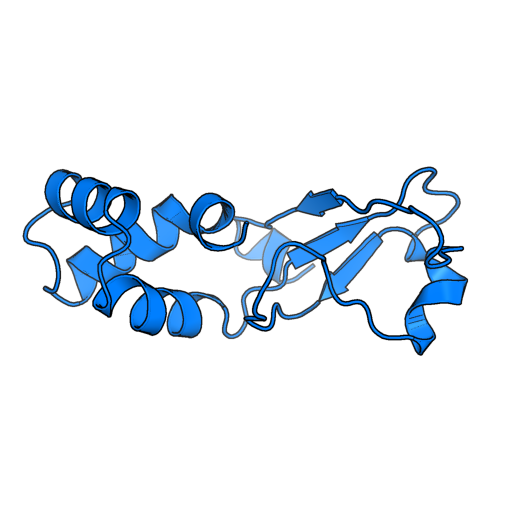0 93.88 103 THR A CA 1
ATOM 822 C C . THR A 1 103 ? -8.041 13.834 -4.710 1.00 93.88 103 THR A C 1
ATOM 824 O O . THR A 1 103 ? -8.243 13.002 -5.584 1.00 93.88 103 THR A O 1
ATOM 827 N N . GLU A 1 104 ? -7.309 14.927 -4.913 1.00 96.62 104 GLU A N 1
ATOM 828 C CA . GLU A 1 104 ? -6.696 15.276 -6.193 1.00 96.62 104 GLU A CA 1
ATOM 829 C C . GLU A 1 104 ? -5.579 14.284 -6.526 1.00 96.62 104 GLU A C 1
ATOM 831 O O . GLU A 1 104 ? -5.597 13.693 -7.596 1.00 96.62 104 GLU A O 1
ATOM 836 N N . ALA A 1 105 ? -4.682 14.001 -5.575 1.00 96.06 105 ALA A N 1
ATOM 837 C CA . ALA A 1 105 ? -3.570 13.070 -5.776 1.00 96.06 105 ALA A CA 1
ATOM 838 C C . ALA A 1 105 ? -4.012 11.610 -5.980 1.00 96.06 105 ALA A C 1
ATOM 840 O O . ALA A 1 105 ? -3.247 10.808 -6.503 1.00 96.06 105 ALA A O 1
ATOM 841 N N . GLN A 1 106 ? -5.205 11.239 -5.507 1.00 94.12 106 GLN A N 1
ATOM 842 C CA . GLN A 1 106 ? -5.795 9.922 -5.777 1.00 94.12 106 GLN A CA 1
ATOM 843 C C . GLN A 1 106 ? -6.453 9.851 -7.163 1.00 94.12 106 GLN A C 1
ATOM 845 O O . GLN A 1 106 ? -6.604 8.754 -7.694 1.00 94.12 106 GLN A O 1
ATOM 850 N N . ALA A 1 107 ? -6.871 10.993 -7.716 1.00 93.50 107 ALA A N 1
ATOM 851 C CA . ALA A 1 107 ? -7.525 11.090 -9.018 1.00 93.50 107 ALA A CA 1
ATOM 852 C C . ALA A 1 107 ? -6.546 11.317 -10.187 1.00 93.50 107 ALA A C 1
ATOM 854 O O . ALA A 1 107 ? -6.908 11.027 -11.328 1.00 93.50 107 ALA A O 1
ATOM 855 N N . GLU A 1 108 ? -5.358 11.863 -9.909 1.00 90.69 108 GLU A N 1
ATOM 856 C CA . GLU A 1 108 ? -4.230 12.006 -10.850 1.00 90.69 108 GLU A CA 1
ATOM 857 C C . GLU A 1 108 ? -3.688 10.657 -11.353 1.00 90.69 108 GLU A C 1
ATOM 859 O O . GLU A 1 108 ? -3.445 10.564 -12.581 1.00 90.69 108 GLU A O 1
#

Organism: NCBI:txid410659

Sequence (108 aa):
MALELFKPFVMKRLVDAELAQNIKSAKRMVERRRPQVWDVLEGVFREHPVFLNRAPTLHRLGIQAFEPVLVEGKAIQVHPLVCTAFNADFDGDQMAVHLPLSTEAQAE

Foldseek 3Di:
DQCVQCVVVLLVQCVVVVVAVDSVRSNVCSVVVPVVSVVSSVVVLVLFWKWKAFPPQPDPLNIDIDRDDDDDDDDDDDDPVSCVSVVDDDPDGDIDIGGDDDPVSSVD

InterPro domains:
  IPR000722 RNA polymerase, alpha subunit [PF00623] (21-108)
  IPR006592 RNA polymerase, N-terminal [SM00663] (1-108)
  IPR045867 DNA-directed RNA polymerase, subunit beta-prime [PTHR19376] (1-108)

Secondary structure (DSSP, 8-state):
-HHHHTHHHHHHHHHHTTSSSSHHHHHHHHHTT-THHHHHHHHHHTT--EEEE-SS--SGGGEEEEPPPP-SSSSPP--GGGHHHHT--SSS---EEE---SHHHHH-